Protein AF-R5MFT1-F1 (afdb_monomer_lite)

Radius of gyration: 17.67 Å; chains: 1; bounding box: 46×24×44 Å

Structure (mmCIF, N/CA/C/O backbone):
data_AF-R5MFT1-F1
#
_entry.id   AF-R5MFT1-F1
#
loop_
_atom_site.group_PDB
_atom_site.id
_atom_site.type_symbol
_atom_site.label_atom_id
_atom_site.label_alt_id
_atom_site.label_comp_id
_atom_site.label_asym_id
_atom_site.label_entity_id
_atom_site.label_seq_id
_atom_site.pdbx_PDB_ins_code
_atom_site.Cartn_x
_atom_site.Cartn_y
_atom_site.Cartn_z
_atom_site.occupancy
_atom_site.B_iso_or_equiv
_atom_site.auth_seq_id
_atom_site.auth_comp_id
_atom_site.auth_asym_id
_atom_site.auth_atom_id
_atom_site.pdbx_PDB_model_num
ATOM 1 N N . MET A 1 1 ? -7.512 0.144 14.996 1.00 52.69 1 MET A N 1
ATOM 2 C CA . MET A 1 1 ? -8.007 -1.247 15.093 1.00 52.69 1 MET A CA 1
ATOM 3 C C . MET A 1 1 ? -7.031 -2.065 15.914 1.00 52.69 1 MET A C 1
ATOM 5 O O . MET A 1 1 ? -5.863 -2.111 15.551 1.00 52.69 1 MET A O 1
ATOM 9 N N . ARG A 1 2 ? -7.463 -2.626 17.048 1.00 52.94 2 ARG A N 1
ATOM 10 C CA . ARG A 1 2 ? -6.616 -3.469 17.918 1.00 52.94 2 ARG A CA 1
ATOM 11 C C . ARG A 1 2 ? -6.836 -4.974 17.707 1.00 52.94 2 ARG A C 1
ATOM 13 O O . ARG A 1 2 ? -6.033 -5.761 18.198 1.00 52.94 2 ARG A O 1
ATOM 20 N N . ASP A 1 3 ? -7.888 -5.367 16.987 1.00 59.62 3 ASP A N 1
ATOM 21 C CA . ASP A 1 3 ? -8.146 -6.762 16.618 1.00 59.62 3 ASP A CA 1
ATOM 22 C C . ASP A 1 3 ? -7.134 -7.232 15.553 1.00 59.62 3 ASP A C 1
ATOM 24 O O . ASP A 1 3 ? -6.663 -6.442 14.738 1.00 59.62 3 ASP A O 1
ATOM 28 N N . ARG A 1 4 ? -6.765 -8.515 15.572 1.00 67.94 4 ARG A N 1
ATOM 29 C CA . ARG A 1 4 ? -5.934 -9.188 14.557 1.00 67.94 4 ARG A CA 1
ATOM 30 C C . ARG A 1 4 ? -6.763 -9.916 13.493 1.00 67.94 4 ARG A C 1
ATOM 32 O O . ARG A 1 4 ? -6.184 -10.516 12.589 1.00 67.94 4 ARG A O 1
ATOM 39 N N . LYS A 1 5 ? -8.091 -9.903 13.598 1.00 76.31 5 LYS A N 1
ATOM 40 C CA . LYS A 1 5 ? -9.031 -10.532 12.665 1.00 76.31 5 LYS A CA 1
ATOM 41 C C . LYS A 1 5 ? -10.018 -9.485 12.138 1.00 76.31 5 LYS A C 1
ATOM 43 O O . LYS A 1 5 ? -10.172 -8.428 12.726 1.00 76.31 5 LYS A O 1
ATOM 48 N N . GLY A 1 6 ? -10.633 -9.746 10.985 1.00 72.94 6 GLY A N 1
ATOM 49 C CA . GLY A 1 6 ? -11.765 -8.953 10.479 1.00 72.94 6 GLY A CA 1
ATOM 50 C C . GLY A 1 6 ? -11.483 -7.515 10.019 1.00 72.94 6 GLY A C 1
ATOM 51 O O . GLY A 1 6 ? -12.403 -6.864 9.533 1.00 72.94 6 GLY A O 1
ATOM 52 N N . ASN A 1 7 ? -10.253 -7.005 10.129 1.00 82.25 7 ASN A N 1
ATOM 53 C CA . ASN A 1 7 ? -9.925 -5.650 9.679 1.00 82.25 7 ASN A CA 1
ATOM 54 C C . ASN A 1 7 ? -9.911 -5.571 8.151 1.00 82.25 7 ASN A C 1
ATOM 56 O O . ASN A 1 7 ? -9.135 -6.269 7.493 1.00 82.25 7 ASN A O 1
ATOM 60 N N . VAL A 1 8 ? -10.719 -4.670 7.606 1.00 83.19 8 VAL A N 1
ATOM 61 C CA . VAL A 1 8 ? -10.770 -4.361 6.180 1.00 83.19 8 VAL A CA 1
ATOM 62 C C . VAL A 1 8 ? -10.330 -2.917 5.984 1.00 83.19 8 VAL A C 1
ATOM 64 O O . VAL A 1 8 ? -10.752 -2.015 6.707 1.00 83.19 8 VAL A O 1
ATOM 67 N N . GLY A 1 9 ? -9.454 -2.707 5.004 1.00 84.88 9 GLY A N 1
ATOM 68 C CA . GLY A 1 9 ? -8.996 -1.394 4.575 1.00 84.88 9 GLY A CA 1
ATOM 69 C C . GLY A 1 9 ? -9.384 -1.138 3.131 1.00 84.88 9 GLY A C 1
ATOM 70 O O . GLY A 1 9 ? -9.082 -1.955 2.265 1.00 84.88 9 GLY A O 1
ATOM 71 N N . ILE A 1 10 ? -10.018 -0.002 2.877 1.00 85.31 10 ILE A N 1
ATOM 72 C CA . ILE A 1 10 ? -10.264 0.528 1.542 1.00 85.31 10 ILE A CA 1
ATOM 73 C C . ILE A 1 10 ? -9.295 1.685 1.339 1.00 85.31 10 ILE A C 1
ATOM 75 O O . ILE A 1 10 ? -9.264 2.631 2.130 1.00 85.31 10 ILE A O 1
ATOM 79 N N . ILE A 1 11 ? -8.502 1.593 0.277 1.00 86.81 11 ILE A N 1
ATOM 80 C CA . ILE A 1 11 ? -7.579 2.643 -0.136 1.00 86.81 11 ILE A CA 1
ATOM 81 C C . ILE A 1 11 ? -8.053 3.144 -1.492 1.00 86.81 11 ILE A C 1
ATOM 83 O O . ILE A 1 11 ? -8.197 2.360 -2.428 1.00 86.81 11 ILE A O 1
ATOM 87 N N . VAL A 1 12 ? -8.326 4.441 -1.576 1.00 86.44 12 VAL A N 1
ATOM 88 C CA . VAL A 1 12 ? -8.644 5.120 -2.832 1.00 86.44 12 VAL A CA 1
ATOM 89 C C . VAL A 1 12 ? -7.487 6.050 -3.136 1.00 86.44 12 VAL A C 1
ATOM 91 O O . VAL A 1 12 ? -7.229 6.978 -2.370 1.00 86.44 12 VAL A O 1
ATOM 94 N N . SER A 1 13 ? -6.798 5.791 -4.241 1.00 85.62 13 SER A N 1
ATOM 95 C CA . SER A 1 13 ? -5.611 6.539 -4.645 1.00 85.62 13 SER A CA 1
ATOM 96 C C . SER A 1 13 ? -5.839 7.204 -5.992 1.00 85.62 13 SER A C 1
ATOM 98 O O . SER A 1 13 ? -6.415 6.606 -6.900 1.00 85.62 13 SER A O 1
ATOM 100 N N . ALA A 1 14 ? -5.373 8.441 -6.117 1.00 86.25 14 ALA A N 1
ATOM 101 C CA . ALA A 1 14 ? -5.260 9.134 -7.389 1.00 86.25 14 ALA A CA 1
ATOM 102 C C . ALA A 1 14 ? -3.783 9.432 -7.632 1.00 86.25 14 ALA A C 1
ATOM 104 O O . ALA A 1 14 ? -3.158 10.146 -6.845 1.00 86.25 14 ALA A O 1
ATOM 105 N N . ASN A 1 15 ? -3.245 8.884 -8.718 1.00 82.69 15 ASN A N 1
ATOM 106 C CA . ASN A 1 15 ? -1.849 9.050 -9.093 1.00 82.69 15 ASN A CA 1
ATOM 107 C C . ASN A 1 15 ? -1.754 9.891 -10.358 1.00 82.69 15 ASN A C 1
ATOM 109 O O . ASN A 1 15 ? -2.549 9.735 -11.286 1.00 82.69 15 ASN A O 1
ATOM 113 N N . THR A 1 16 ? -0.762 10.772 -10.402 1.00 80.88 16 THR A N 1
ATOM 114 C CA . THR A 1 16 ? -0.358 11.433 -11.634 1.00 80.88 16 T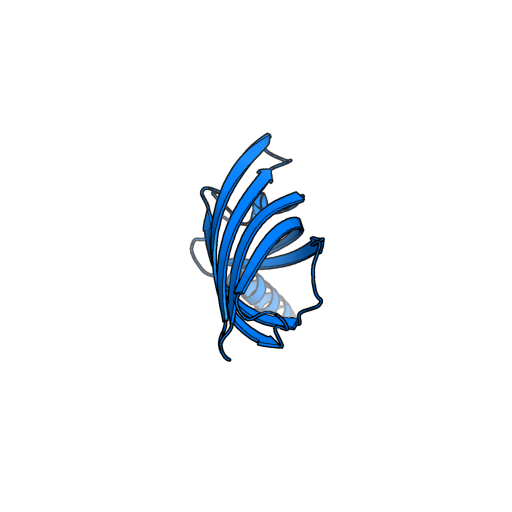HR A CA 1
ATOM 115 C C . THR A 1 16 ? 0.931 10.799 -12.128 1.00 80.88 16 THR A C 1
ATOM 117 O O . THR A 1 16 ? 1.893 10.583 -11.386 1.00 80.88 16 THR A O 1
ATOM 120 N N . ARG A 1 17 ? 0.921 10.475 -13.417 1.00 72.75 17 ARG A N 1
ATOM 121 C CA . ARG A 1 17 ? 2.008 9.812 -14.121 1.00 72.75 17 ARG A CA 1
ATOM 122 C C . ARG A 1 17 ? 2.237 10.526 -15.442 1.00 72.75 17 ARG A C 1
ATOM 124 O O . ARG A 1 17 ? 1.280 10.869 -16.134 1.00 72.75 17 ARG A O 1
ATOM 131 N N . GLY A 1 18 ? 3.497 10.733 -15.807 1.00 64.75 18 GLY A N 1
ATOM 132 C CA . GLY A 1 18 ? 3.851 11.080 -17.180 1.00 64.75 18 GLY A CA 1
ATOM 133 C C . GLY A 1 18 ? 3.930 9.803 -18.014 1.00 64.75 18 GLY A C 1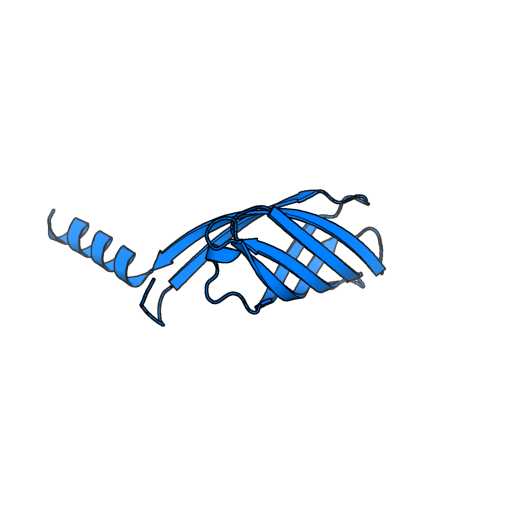
ATOM 134 O O . GLY A 1 18 ? 4.781 8.967 -17.734 1.00 64.75 18 GLY A O 1
ATOM 135 N N . GLY A 1 19 ? 3.053 9.624 -19.004 1.00 61.41 19 GLY A N 1
ATOM 136 C CA . GLY A 1 19 ? 3.104 8.463 -19.896 1.00 61.41 19 GLY A CA 1
ATOM 137 C C . GLY A 1 19 ? 1.786 8.144 -20.597 1.00 61.41 19 GLY A C 1
ATOM 138 O O . GLY A 1 19 ? 0.869 8.965 -20.624 1.00 61.41 19 GLY A O 1
ATOM 139 N N . THR A 1 20 ? 1.716 6.962 -21.206 1.00 64.25 20 THR A N 1
ATOM 140 C CA . THR A 1 20 ? 0.610 6.572 -22.087 1.00 64.25 20 THR A CA 1
ATOM 141 C C . THR A 1 20 ? -0.587 6.044 -21.295 1.00 64.25 20 THR A C 1
ATOM 143 O O . THR A 1 20 ? -0.429 5.393 -20.266 1.00 64.25 20 THR A O 1
ATOM 146 N N . LEU A 1 21 ? -1.798 6.337 -21.775 1.00 64.00 21 LEU A N 1
ATOM 147 C CA . LEU A 1 21 ? -3.040 5.919 -21.129 1.00 64.00 21 LEU A CA 1
ATOM 148 C C . LEU A 1 21 ? -3.148 4.385 -21.125 1.00 64.00 21 LEU A C 1
ATOM 150 O O . LEU A 1 21 ? -3.087 3.755 -22.183 1.00 64.00 21 LEU A O 1
ATOM 154 N N . SER A 1 22 ? -3.340 3.793 -19.950 1.00 70.38 22 SER A N 1
ATOM 155 C CA . SER A 1 22 ? -3.610 2.366 -19.785 1.00 70.38 22 SER A CA 1
ATOM 156 C C . SER A 1 22 ? -4.768 2.164 -18.809 1.00 70.38 22 SER A C 1
ATOM 158 O O . SER A 1 22 ? -5.055 3.010 -17.961 1.00 70.38 22 SER A O 1
ATOM 160 N N . ALA A 1 23 ? -5.477 1.048 -18.964 1.00 73.31 23 ALA A N 1
ATOM 161 C CA . ALA A 1 23 ? -6.531 0.632 -18.050 1.00 73.31 23 ALA A CA 1
ATOM 162 C C . ALA A 1 23 ? -6.331 -0.847 -17.730 1.00 73.31 23 ALA A C 1
ATOM 164 O O . ALA A 1 23 ? -6.209 -1.679 -18.634 1.00 73.31 23 ALA A O 1
ATOM 165 N N . SER A 1 24 ? -6.287 -1.172 -16.441 1.00 77.69 24 SER A N 1
ATOM 166 C CA . SER A 1 24 ? -6.084 -2.542 -15.985 1.00 77.69 24 SER A CA 1
ATOM 167 C C . SER A 1 24 ? -6.851 -2.828 -14.700 1.00 77.69 24 SER A C 1
ATOM 169 O O . SER A 1 24 ? -7.131 -1.930 -13.905 1.00 77.69 24 SER A O 1
ATOM 171 N N . LEU A 1 25 ? -7.206 -4.098 -14.518 1.00 82.12 25 LEU A N 1
ATOM 172 C CA . LEU A 1 25 ? -7.649 -4.635 -13.242 1.00 82.12 25 LEU A CA 1
ATOM 173 C C . LEU A 1 25 ? -6.497 -5.446 -12.654 1.00 82.12 25 LEU A C 1
ATOM 175 O O . LEU A 1 25 ? -6.030 -6.412 -13.265 1.00 82.12 25 LEU A O 1
ATOM 179 N N . SER A 1 26 ? -6.054 -5.057 -11.463 1.00 84.25 26 SER A N 1
ATOM 180 C CA . SER A 1 26 ? -4.850 -5.604 -10.844 1.00 84.25 26 SER A CA 1
ATOM 181 C C . SER A 1 26 ? -5.158 -6.269 -9.516 1.00 84.25 26 SER A C 1
ATOM 183 O O . SER A 1 26 ? -5.861 -5.722 -8.667 1.00 84.25 26 SER A O 1
ATOM 185 N N . LYS A 1 27 ? -4.543 -7.428 -9.294 1.00 88.19 27 LYS A N 1
ATOM 186 C CA . LYS A 1 27 ? -4.355 -7.974 -7.952 1.00 88.19 27 LYS A CA 1
ATOM 187 C C . LYS A 1 27 ? -2.929 -7.676 -7.528 1.00 88.19 27 LYS A C 1
ATOM 189 O O . LYS A 1 27 ? -1.996 -7.978 -8.264 1.00 88.19 27 LYS A O 1
ATOM 194 N N . TYR A 1 28 ? -2.752 -7.118 -6.339 1.00 89.19 28 TYR A N 1
ATOM 195 C CA . TYR A 1 28 ? -1.431 -6.765 -5.838 1.00 89.19 28 TYR A CA 1
ATOM 196 C C . TYR A 1 28 ? -1.212 -7.246 -4.409 1.00 89.19 28 TYR A C 1
ATOM 198 O O . TYR A 1 28 ? -2.149 -7.519 -3.655 1.00 89.19 28 TYR A O 1
ATOM 206 N N . LYS A 1 29 ? 0.062 -7.377 -4.049 1.00 90.31 29 LYS A N 1
ATOM 207 C CA . LYS A 1 29 ? 0.513 -7.652 -2.692 1.00 90.31 29 LYS A CA 1
ATOM 208 C C . LYS A 1 29 ? 1.622 -6.673 -2.348 1.00 90.31 29 LYS A C 1
ATOM 210 O O . LYS A 1 29 ? 2.672 -6.674 -2.987 1.00 90.31 29 LYS A O 1
ATOM 215 N N . SER A 1 30 ? 1.388 -5.886 -1.308 1.00 89.31 30 SER A N 1
ATOM 216 C CA . SER A 1 30 ? 2.347 -4.905 -0.810 1.00 89.31 30 SER A CA 1
ATOM 217 C C . SER A 1 30 ? 2.934 -5.360 0.515 1.00 89.31 30 SER A C 1
ATOM 219 O O . SER A 1 30 ? 2.229 -5.890 1.378 1.00 89.31 30 SER A O 1
ATOM 221 N N . LYS A 1 31 ? 4.235 -5.141 0.686 1.00 91.62 31 LYS A N 1
ATOM 222 C CA . LYS A 1 31 ? 4.925 -5.277 1.966 1.00 91.62 31 LYS A CA 1
ATOM 223 C C . LYS A 1 31 ? 5.618 -3.960 2.266 1.00 91.62 31 LYS A C 1
ATOM 225 O O . LYS A 1 31 ? 6.470 -3.525 1.497 1.00 91.62 31 LYS A O 1
ATOM 230 N N . THR A 1 32 ? 5.257 -3.349 3.384 1.00 90.69 32 THR A N 1
ATOM 231 C CA . THR A 1 32 ? 5.825 -2.080 3.842 1.00 90.69 32 THR A CA 1
ATOM 232 C C . THR A 1 32 ? 6.356 -2.237 5.264 1.00 90.69 32 THR A C 1
ATOM 234 O O . THR A 1 32 ? 6.035 -3.208 5.956 1.00 90.69 32 THR A O 1
ATOM 237 N N . ASN A 1 33 ? 7.188 -1.293 5.697 1.00 89.50 33 ASN A N 1
ATOM 238 C CA . ASN A 1 33 ? 7.587 -1.164 7.101 1.00 89.50 33 ASN A CA 1
ATOM 239 C C . ASN A 1 33 ? 6.562 -0.378 7.945 1.00 89.50 33 ASN A C 1
ATOM 241 O O . ASN A 1 33 ? 6.782 -0.199 9.141 1.00 89.50 33 ASN A O 1
ATOM 245 N N . ALA A 1 34 ? 5.457 0.083 7.347 1.00 87.31 34 ALA A N 1
ATOM 246 C CA . ALA A 1 34 ? 4.411 0.797 8.065 1.00 87.31 34 ALA A CA 1
ATOM 247 C C . ALA A 1 34 ? 3.645 -0.154 8.998 1.00 87.31 34 ALA A C 1
ATOM 249 O O . ALA A 1 34 ? 3.212 -1.225 8.562 1.00 87.31 34 ALA A O 1
ATOM 250 N N . PRO A 1 35 ? 3.421 0.226 10.268 1.00 84.06 35 PRO A N 1
ATOM 251 C CA . PRO A 1 35 ? 2.785 -0.659 11.240 1.00 84.06 35 PRO A CA 1
ATOM 252 C C . PRO A 1 35 ? 1.288 -0.860 10.969 1.00 84.06 35 PRO A C 1
ATOM 254 O O . PRO A 1 35 ? 0.711 -1.863 11.386 1.00 84.06 35 PRO A O 1
ATOM 257 N N . THR A 1 36 ? 0.646 0.074 10.262 1.00 85.06 36 THR A N 1
ATOM 258 C CA . THR A 1 36 ? -0.761 -0.015 9.852 1.00 85.06 36 THR A CA 1
ATOM 259 C C . THR A 1 36 ? -0.976 0.597 8.465 1.00 85.06 36 THR A C 1
ATOM 261 O O . THR A 1 36 ? -0.170 1.394 7.986 1.00 85.06 36 THR A O 1
ATOM 264 N N . ILE A 1 37 ? -2.096 0.261 7.820 1.00 83.81 37 ILE A N 1
ATOM 265 C CA . ILE A 1 37 ? -2.480 0.844 6.523 1.00 83.81 37 ILE A CA 1
ATOM 266 C C . ILE A 1 37 ? -2.775 2.348 6.600 1.00 83.81 37 ILE A C 1
ATOM 268 O O . ILE A 1 37 ? -2.688 3.031 5.589 1.00 83.81 37 ILE A O 1
ATOM 272 N N . TYR A 1 38 ? -3.100 2.884 7.780 1.00 85.88 38 TYR A N 1
ATOM 273 C CA . TYR A 1 38 ? -3.477 4.291 7.935 1.00 85.88 38 TYR A CA 1
ATOM 274 C C . TYR A 1 38 ? -2.314 5.248 7.684 1.00 85.88 38 TYR A C 1
ATOM 276 O O . TYR A 1 38 ? -2.544 6.373 7.254 1.00 85.88 38 TYR A O 1
ATOM 284 N N . HIS A 1 39 ? -1.079 4.777 7.861 1.00 86.19 39 HIS A N 1
ATOM 285 C CA . HIS A 1 39 ? 0.122 5.542 7.530 1.00 86.19 39 HIS A CA 1
ATOM 286 C C . HIS A 1 39 ? 0.307 5.727 6.018 1.00 86.19 39 HIS A C 1
ATOM 288 O O . HIS A 1 39 ? 1.116 6.543 5.609 1.00 86.19 39 HIS A O 1
ATOM 294 N N . GLN A 1 40 ? -0.440 4.994 5.180 1.00 84.62 40 GLN A N 1
ATOM 295 C CA . GLN A 1 40 ? -0.447 5.193 3.725 1.00 84.62 40 GLN A CA 1
ATOM 296 C C . GLN A 1 40 ? -1.364 6.347 3.297 1.00 84.62 40 GLN A C 1
ATOM 298 O O . GLN A 1 40 ? -1.432 6.666 2.113 1.00 84.62 40 GLN A O 1
ATOM 303 N N . LYS A 1 41 ? -2.109 6.959 4.229 1.00 89.06 41 LYS A N 1
ATOM 304 C CA . LYS A 1 41 ? -2.958 8.111 3.929 1.00 89.06 41 LYS A CA 1
ATOM 305 C C . LYS A 1 41 ? -2.087 9.328 3.626 1.00 89.06 41 LYS A C 1
ATOM 307 O O . LYS A 1 41 ? -1.249 9.710 4.435 1.00 89.06 41 LYS A O 1
ATOM 312 N N . GLY A 1 42 ? -2.381 9.996 2.519 1.00 89.31 42 GLY A N 1
ATOM 313 C CA . GLY A 1 42 ? -1.680 11.197 2.092 1.00 89.31 42 GLY A CA 1
ATOM 314 C C . GLY A 1 42 ? -0.855 10.979 0.831 1.00 89.31 42 GLY A C 1
ATOM 315 O O . GLY A 1 42 ? -1.150 10.098 0.021 1.00 89.31 42 GLY A O 1
ATOM 316 N N . THR A 1 43 ? 0.147 11.835 0.651 1.00 91.12 43 THR A N 1
ATOM 317 C CA . THR A 1 43 ? 1.015 11.824 -0.527 1.00 91.12 43 THR A CA 1
ATOM 318 C C . THR A 1 43 ? 2.000 10.662 -0.467 1.00 91.12 43 THR A C 1
ATOM 320 O O . THR A 1 43 ? 2.557 10.354 0.581 1.00 91.12 43 THR A O 1
ATOM 323 N N . SER A 1 44 ? 2.260 10.052 -1.613 1.00 91.31 44 SER A N 1
ATOM 324 C CA . SER A 1 44 ? 3.237 8.991 -1.817 1.00 91.31 44 SER A CA 1
ATOM 325 C C . SER A 1 44 ? 3.968 9.215 -3.135 1.00 91.31 44 SER A C 1
ATOM 327 O O . SER A 1 44 ? 3.444 9.855 -4.048 1.00 91.31 44 SER A O 1
ATOM 329 N N . ALA A 1 45 ? 5.182 8.694 -3.227 1.00 91.31 45 ALA A N 1
ATOM 330 C CA . ALA A 1 45 ? 5.929 8.602 -4.466 1.00 91.31 45 ALA A CA 1
ATOM 331 C C . ALA A 1 45 ? 6.264 7.133 -4.711 1.00 91.31 45 ALA A C 1
ATOM 333 O O . ALA A 1 45 ? 6.665 6.422 -3.787 1.00 91.31 45 ALA A O 1
ATOM 334 N N . GLN A 1 46 ? 6.117 6.681 -5.948 1.00 90.81 46 GLN A N 1
ATOM 335 C CA . GLN A 1 46 ? 6.504 5.336 -6.350 1.00 90.81 46 GLN A CA 1
ATOM 336 C C . GLN A 1 46 ? 7.366 5.370 -7.602 1.00 90.81 46 GLN A C 1
ATOM 338 O O . GLN A 1 46 ? 7.231 6.252 -8.446 1.00 90.81 46 GLN A O 1
ATOM 343 N N . ILE A 1 47 ? 8.261 4.398 -7.704 1.00 90.88 47 ILE A N 1
ATOM 344 C CA . ILE A 1 47 ? 9.020 4.102 -8.911 1.00 90.88 47 ILE A CA 1
ATOM 345 C C . ILE A 1 47 ? 8.903 2.613 -9.180 1.00 90.88 47 ILE A C 1
ATOM 347 O O . ILE A 1 47 ? 9.016 1.794 -8.267 1.00 90.88 47 ILE A O 1
ATOM 351 N N . GLY A 1 48 ? 8.701 2.253 -10.431 1.00 88.81 48 GLY A N 1
ATOM 352 C CA . GLY A 1 48 ? 8.467 0.870 -10.775 1.00 88.81 48 GLY A CA 1
ATOM 353 C C . GLY A 1 48 ? 8.333 0.669 -12.257 1.00 88.81 48 GLY A C 1
ATOM 354 O O . GLY A 1 48 ? 8.737 1.506 -13.065 1.00 88.81 48 GLY A O 1
ATOM 355 N N . GLY A 1 49 ? 7.802 -0.485 -12.603 1.00 86.88 49 GLY A N 1
ATOM 356 C CA . GLY A 1 49 ? 7.629 -0.869 -13.979 1.00 86.88 49 GLY A CA 1
ATOM 357 C C . GLY A 1 49 ? 6.818 -2.135 -14.111 1.00 86.88 49 GLY A C 1
ATOM 358 O O . GLY A 1 49 ? 6.585 -2.868 -13.146 1.00 86.88 49 GLY A O 1
ATOM 359 N N . SER A 1 50 ? 6.397 -2.396 -15.337 1.00 86.00 50 SER A N 1
ATOM 360 C CA . SER A 1 50 ? 5.634 -3.587 -15.665 1.00 86.00 50 SER A CA 1
ATOM 361 C C . SER A 1 50 ? 6.047 -4.157 -17.010 1.00 86.00 50 SER A C 1
ATOM 363 O O . SER A 1 50 ? 6.591 -3.456 -17.862 1.00 86.00 50 SER A O 1
ATOM 365 N N . ILE A 1 51 ? 5.814 -5.453 -17.180 1.00 85.75 51 ILE A N 1
ATOM 366 C CA . ILE A 1 51 ? 5.922 -6.145 -18.463 1.00 85.75 51 ILE A CA 1
ATOM 367 C C . ILE A 1 51 ? 4.547 -6.721 -18.777 1.00 85.75 51 ILE A C 1
ATOM 369 O O . ILE A 1 51 ? 3.934 -7.326 -17.897 1.00 85.75 51 ILE A O 1
ATOM 373 N N . ASP A 1 52 ? 4.082 -6.546 -20.011 1.00 82.19 52 ASP A N 1
ATOM 374 C CA . ASP A 1 52 ? 2.792 -7.009 -20.512 1.00 82.19 52 ASP A CA 1
ATOM 375 C C . ASP A 1 52 ? 2.959 -7.837 -21.794 1.00 82.19 52 ASP A C 1
ATOM 377 O O . ASP A 1 52 ? 3.476 -7.365 -22.808 1.00 82.19 52 ASP A O 1
ATOM 381 N N . ILE A 1 53 ? 2.508 -9.091 -21.736 1.00 76.38 53 ILE A N 1
ATOM 382 C CA . ILE A 1 53 ? 2.467 -10.034 -22.864 1.00 76.38 53 ILE A CA 1
ATOM 383 C C . ILE A 1 53 ? 1.090 -10.721 -22.974 1.00 76.38 53 ILE A C 1
ATOM 385 O O . ILE A 1 53 ? 0.996 -11.887 -23.354 1.00 76.38 53 ILE A O 1
ATOM 389 N N . GLY A 1 54 ? 0.013 -10.018 -22.596 1.00 73.44 54 GLY A N 1
ATOM 390 C CA . GLY A 1 54 ? -1.360 -10.545 -22.491 1.00 73.44 54 GLY A CA 1
ATOM 391 C C . GLY A 1 54 ? -1.779 -10.890 -21.054 1.00 73.44 54 GLY A C 1
ATOM 392 O O . GLY A 1 54 ? -2.966 -10.985 -20.747 1.00 73.44 54 GLY A O 1
ATOM 393 N N . ALA A 1 55 ? -0.798 -11.015 -20.164 1.00 76.38 55 ALA A N 1
ATOM 394 C CA . ALA A 1 55 ? -0.927 -10.877 -18.721 1.00 76.38 55 ALA A CA 1
ATOM 395 C C . ALA A 1 55 ? 0.244 -10.006 -18.255 1.00 76.38 55 ALA A C 1
ATOM 397 O O . ALA A 1 55 ? 1.370 -10.198 -18.730 1.00 76.38 55 ALA A O 1
ATOM 398 N N . SER A 1 56 ? -0.012 -9.062 -17.350 1.00 84.31 56 SER A N 1
ATOM 399 C CA . SER A 1 56 ? 0.999 -8.099 -16.917 1.00 84.31 56 SER A CA 1
ATOM 400 C C . SER A 1 56 ? 1.540 -8.442 -15.529 1.00 84.31 56 SER A C 1
ATOM 402 O O . SER A 1 56 ? 0.781 -8.804 -14.625 1.00 84.31 56 SER A O 1
ATOM 404 N N . LEU A 1 57 ? 2.853 -8.302 -15.345 1.00 87.81 57 LEU A N 1
ATOM 405 C CA . LEU A 1 57 ? 3.528 -8.386 -14.048 1.00 87.81 57 LEU A CA 1
ATOM 406 C C . LEU A 1 57 ? 4.179 -7.037 -13.748 1.00 87.81 57 LEU A C 1
ATOM 408 O O . LEU A 1 57 ? 4.987 -6.555 -14.541 1.00 87.81 57 LEU A O 1
ATOM 412 N N . GLY A 1 58 ? 3.828 -6.444 -12.610 1.00 89.06 58 GLY A N 1
ATOM 413 C CA . GLY A 1 58 ? 4.335 -5.156 -12.152 1.00 89.06 58 GLY A CA 1
ATOM 414 C C . GLY A 1 58 ? 5.115 -5.263 -10.847 1.00 89.06 58 GLY A C 1
ATOM 415 O O . GLY A 1 58 ? 4.811 -6.092 -9.981 1.00 89.06 58 GLY A O 1
ATOM 416 N N . LEU A 1 59 ? 6.118 -4.402 -10.707 1.00 91.44 59 LEU A N 1
ATOM 417 C CA . LEU A 1 59 ? 6.884 -4.219 -9.484 1.00 91.44 59 LEU A CA 1
ATOM 418 C C . LEU A 1 59 ? 7.041 -2.724 -9.211 1.00 91.44 59 LEU A C 1
ATOM 420 O O . LEU A 1 59 ? 7.627 -2.001 -10.010 1.00 91.44 59 LEU A O 1
ATOM 424 N N . GLU A 1 60 ? 6.576 -2.296 -8.044 1.00 91.50 60 GLU A N 1
ATOM 425 C CA . GLU A 1 60 ? 6.667 -0.917 -7.576 1.00 91.50 60 GLU A CA 1
ATOM 426 C C . GLU A 1 60 ? 7.449 -0.858 -6.269 1.00 91.50 60 GLU A C 1
ATOM 428 O O . GLU A 1 60 ? 7.221 -1.647 -5.347 1.00 91.50 60 GLU A O 1
ATOM 433 N N . TYR A 1 61 ? 8.328 0.125 -6.159 1.00 93.00 61 TYR A N 1
ATOM 434 C CA . TYR A 1 61 ? 8.885 0.595 -4.905 1.00 93.00 61 TYR A CA 1
ATOM 435 C C . TYR A 1 61 ? 8.165 1.881 -4.507 1.00 93.00 61 TYR A C 1
ATOM 437 O O . TYR A 1 61 ? 8.120 2.826 -5.289 1.00 93.00 61 TYR A O 1
ATOM 445 N N . VAL A 1 62 ? 7.607 1.924 -3.298 1.00 93.44 62 VAL A N 1
ATOM 446 C CA . VAL A 1 62 ? 6.806 3.052 -2.809 1.00 93.44 62 VAL A CA 1
ATOM 447 C C . VAL A 1 62 ? 7.432 3.656 -1.558 1.00 93.44 62 VAL A C 1
ATOM 449 O O . VAL A 1 62 ? 7.895 2.931 -0.676 1.00 93.44 62 VAL A O 1
ATOM 452 N N . VAL A 1 63 ? 7.409 4.983 -1.474 1.00 93.19 63 VAL A N 1
ATOM 453 C CA . VAL A 1 63 ? 7.796 5.779 -0.308 1.00 93.19 63 VAL A CA 1
ATOM 454 C C . VAL A 1 63 ? 6.652 6.723 0.025 1.00 93.19 63 VAL A C 1
ATOM 456 O O . VAL A 1 63 ? 6.113 7.397 -0.853 1.00 93.19 63 VAL A O 1
ATOM 459 N N . PHE A 1 64 ? 6.267 6.781 1.294 1.00 92.69 64 PHE A N 1
ATOM 460 C CA . PHE A 1 64 ? 5.171 7.625 1.747 1.00 92.69 64 PHE A CA 1
ATOM 461 C C . PHE A 1 64 ? 5.485 8.226 3.126 1.00 92.69 64 PHE A C 1
ATOM 463 O O . PHE A 1 64 ? 5.751 7.482 4.076 1.00 92.69 64 PHE A O 1
ATOM 470 N N . PRO A 1 65 ? 5.506 9.565 3.246 1.00 90.06 65 PRO A N 1
ATOM 471 C CA . PRO A 1 65 ? 5.592 10.236 4.535 1.00 90.06 65 PRO A CA 1
ATOM 472 C C . PRO A 1 65 ? 4.255 10.164 5.279 1.00 90.06 65 PRO A C 1
ATOM 474 O O . PRO A 1 65 ? 3.205 10.485 4.722 1.00 90.06 65 PRO A O 1
ATOM 477 N N .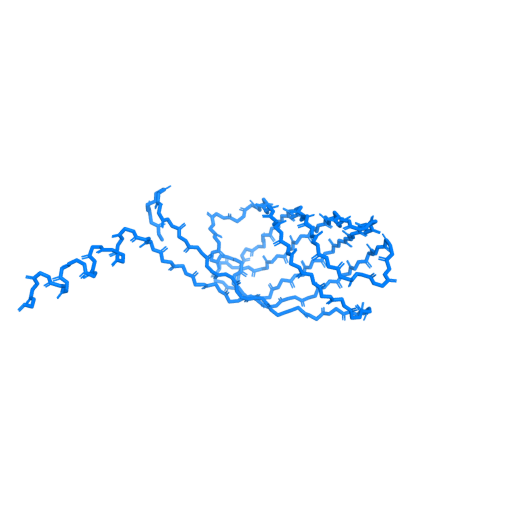 ASP A 1 66 ? 4.296 9.818 6.563 1.00 86.44 66 ASP A N 1
ATOM 478 C CA . ASP A 1 66 ? 3.145 9.969 7.443 1.00 86.44 66 ASP A CA 1
ATOM 479 C C . ASP A 1 66 ? 3.130 11.368 8.060 1.00 86.44 66 ASP A C 1
ATOM 481 O O . ASP A 1 66 ? 3.903 11.698 8.958 1.00 86.44 66 ASP A O 1
ATOM 485 N N . THR A 1 67 ? 2.183 12.186 7.608 1.00 76.31 67 THR A N 1
ATOM 486 C CA . THR A 1 67 ? 1.961 13.545 8.128 1.00 76.31 67 THR A CA 1
ATOM 487 C C . THR A 1 67 ? 1.546 13.597 9.605 1.00 76.31 67 THR A C 1
ATOM 489 O O . THR A 1 67 ? 1.591 14.665 10.209 1.00 76.31 67 THR A O 1
ATOM 492 N N . THR A 1 68 ? 1.146 12.468 10.196 1.00 79.81 68 THR A N 1
ATOM 493 C CA . THR A 1 68 ? 0.723 12.372 11.600 1.00 79.81 68 THR A CA 1
ATOM 494 C C . THR A 1 68 ? 1.910 12.151 12.532 1.00 79.81 68 THR A C 1
ATOM 496 O O . THR A 1 68 ? 1.997 12.798 13.574 1.00 79.81 68 THR A O 1
ATOM 499 N N . THR A 1 69 ? 2.818 11.235 12.181 1.00 82.69 69 THR A N 1
ATOM 500 C CA . THR A 1 69 ? 3.973 10.881 13.025 1.00 82.69 69 THR A CA 1
ATOM 501 C C . THR A 1 69 ? 5.287 11.511 12.563 1.00 82.69 69 THR A C 1
ATOM 503 O O . THR A 1 69 ? 6.264 11.454 13.302 1.00 82.69 69 THR A O 1
ATOM 506 N N . ASN A 1 70 ? 5.314 12.155 11.389 1.00 85.50 70 ASN A N 1
ATOM 507 C CA . ASN A 1 70 ? 6.518 12.625 10.686 1.00 85.50 70 ASN A CA 1
ATOM 508 C C . ASN A 1 70 ? 7.523 11.515 10.329 1.00 85.50 70 ASN A C 1
ATOM 510 O O . ASN A 1 70 ? 8.671 11.806 9.991 1.00 85.50 70 ASN A O 1
ATOM 514 N N . ASP A 1 71 ? 7.099 10.252 10.359 1.00 90.69 71 ASP A N 1
ATOM 515 C CA . ASP A 1 71 ? 7.921 9.137 9.901 1.00 90.69 71 ASP A CA 1
ATOM 516 C C . ASP A 1 71 ? 7.819 8.972 8.384 1.00 90.69 71 ASP A C 1
ATOM 518 O O . ASP A 1 71 ? 6.798 9.275 7.764 1.00 90.69 71 ASP A O 1
ATOM 522 N N . VAL A 1 72 ? 8.874 8.430 7.779 1.00 91.69 72 VAL A N 1
ATOM 523 C CA . VAL A 1 72 ? 8.866 8.030 6.370 1.00 91.69 72 VAL A CA 1
ATOM 524 C C . VAL A 1 72 ? 8.846 6.515 6.288 1.00 91.69 72 VAL A C 1
ATOM 526 O O . VAL A 1 72 ? 9.739 5.827 6.791 1.00 91.69 72 VAL A O 1
ATOM 529 N N . TYR A 1 73 ? 7.826 5.999 5.617 1.00 93.56 73 TYR A N 1
ATOM 530 C CA . TYR A 1 73 ? 7.655 4.578 5.383 1.00 93.56 73 TYR A CA 1
ATOM 531 C C . TYR A 1 73 ? 7.938 4.239 3.926 1.00 93.56 73 TYR A C 1
ATOM 533 O O . TYR A 1 73 ? 7.823 5.067 3.022 1.00 93.56 73 TYR A O 1
ATOM 541 N N . GLN A 1 74 ? 8.321 2.990 3.705 1.00 94.62 74 GLN A N 1
ATOM 542 C CA . GLN A 1 74 ? 8.669 2.474 2.395 1.00 94.62 74 GLN A CA 1
ATOM 543 C C . GLN A 1 74 ? 8.234 1.022 2.247 1.00 94.62 74 GLN A C 1
ATOM 545 O O . GLN A 1 74 ? 8.040 0.289 3.227 1.00 94.62 74 GLN A O 1
ATOM 550 N N . GLY A 1 75 ? 8.103 0.581 1.006 1.00 93.62 75 GLY A N 1
ATOM 551 C CA . GLY A 1 75 ? 7.795 -0.804 0.723 1.00 93.62 75 GLY A CA 1
ATOM 552 C C . GLY A 1 75 ? 7.850 -1.156 -0.744 1.00 93.62 75 GLY A C 1
ATOM 553 O O . GLY A 1 75 ? 8.191 -0.349 -1.604 1.00 93.62 75 GLY A O 1
ATOM 554 N N . THR A 1 76 ? 7.494 -2.402 -1.008 1.00 93.75 76 THR A N 1
ATOM 555 C CA . THR A 1 76 ? 7.451 -2.954 -2.355 1.00 93.75 76 THR A CA 1
ATOM 556 C C . THR A 1 76 ? 6.077 -3.545 -2.600 1.00 93.75 76 THR A C 1
ATOM 558 O O . THR A 1 76 ? 5.520 -4.229 -1.735 1.00 93.75 76 THR A O 1
ATOM 561 N N . THR A 1 77 ? 5.552 -3.303 -3.791 1.00 91.94 77 THR A N 1
ATOM 562 C CA . THR A 1 77 ? 4.307 -3.879 -4.279 1.00 91.94 77 THR A CA 1
ATOM 563 C C . THR A 1 77 ? 4.611 -4.721 -5.502 1.00 91.94 77 THR A C 1
ATOM 565 O O . THR A 1 77 ? 5.252 -4.254 -6.436 1.00 91.94 77 THR A O 1
ATOM 568 N N . ILE A 1 78 ? 4.143 -5.965 -5.497 1.00 91.06 78 ILE A N 1
ATOM 569 C CA . ILE A 1 78 ? 4.090 -6.800 -6.695 1.00 91.06 78 ILE A CA 1
ATOM 570 C C . ILE A 1 78 ? 2.639 -6.886 -7.151 1.00 91.06 78 ILE A C 1
ATOM 572 O O . ILE A 1 78 ? 1.745 -7.094 -6.324 1.00 91.06 78 ILE A O 1
ATOM 576 N N . SER A 1 79 ? 2.394 -6.716 -8.444 1.00 90.00 79 SER A N 1
ATOM 577 C CA . SER A 1 79 ? 1.057 -6.756 -9.026 1.00 90.00 79 SER A CA 1
ATOM 578 C C . SER A 1 79 ? 1.010 -7.691 -10.223 1.00 90.00 79 SER A C 1
ATOM 580 O O . SER A 1 79 ? 1.960 -7.818 -10.987 1.00 90.00 79 SER A O 1
ATOM 582 N N . THR A 1 80 ? -0.117 -8.371 -10.371 1.00 88.88 80 THR A N 1
ATOM 583 C CA . THR A 1 80 ? -0.480 -9.085 -11.591 1.00 88.88 80 THR A CA 1
ATOM 584 C C . THR A 1 80 ? -1.743 -8.446 -12.131 1.00 88.88 80 THR A C 1
ATOM 586 O O . THR A 1 80 ? -2.714 -8.291 -11.379 1.00 88.88 80 THR A O 1
ATOM 589 N N . SER A 1 81 ? -1.736 -8.094 -13.406 1.00 84.75 81 SER A N 1
ATOM 590 C CA . SER A 1 81 ? -2.797 -7.312 -14.028 1.00 84.75 81 SER A CA 1
ATOM 591 C C . SER A 1 81 ? -3.287 -7.980 -15.301 1.00 84.75 81 SER A C 1
ATOM 593 O O . SER A 1 81 ? -2.539 -8.667 -15.994 1.00 84.75 81 SER A O 1
ATOM 595 N N . PHE A 1 82 ? -4.555 -7.738 -15.608 1.00 79.44 82 PHE A N 1
ATOM 596 C CA . PHE A 1 82 ? -5.104 -7.935 -16.941 1.00 79.44 82 PHE A CA 1
ATOM 597 C C . PHE A 1 82 ? -5.624 -6.588 -17.422 1.00 79.44 82 PHE A C 1
ATOM 599 O O . PHE A 1 82 ? -6.324 -5.883 -16.688 1.00 79.44 82 PHE A O 1
ATOM 606 N N . GLY A 1 83 ? -5.263 -6.207 -18.638 1.00 73.38 83 GLY A N 1
ATOM 607 C CA . GLY A 1 83 ? -5.608 -4.902 -19.169 1.00 73.38 83 GLY A CA 1
ATOM 608 C C . GLY A 1 83 ? -5.075 -4.703 -20.572 1.00 73.38 83 GLY A C 1
ATOM 609 O O . GLY A 1 83 ? -4.441 -5.584 -21.148 1.00 73.38 83 GLY A O 1
ATOM 610 N N . VAL A 1 84 ? -5.360 -3.527 -21.117 1.00 66.25 84 VAL A N 1
ATOM 611 C CA . VAL A 1 84 ? -4.788 -3.098 -22.388 1.00 66.25 84 VAL A CA 1
ATOM 612 C C . VAL A 1 84 ? -3.632 -2.170 -22.055 1.00 66.25 84 VAL A C 1
ATOM 614 O O . VAL A 1 84 ? -3.844 -1.020 -21.664 1.00 66.25 84 VAL A O 1
ATOM 617 N N . SER A 1 85 ? -2.412 -2.687 -22.187 1.00 68.88 85 SER A N 1
ATOM 618 C CA . SER A 1 85 ? -1.212 -1.860 -22.230 1.00 68.88 85 SER A CA 1
ATOM 619 C C . SER A 1 85 ? -0.821 -1.607 -23.681 1.00 68.88 85 SER A C 1
ATOM 621 O O . SER A 1 85 ? -0.831 -2.502 -24.524 1.00 68.88 85 SER A O 1
ATOM 623 N N . CYS A 1 86 ? -0.468 -0.365 -23.976 1.00 61.19 86 CYS A N 1
ATOM 624 C CA . CYS A 1 86 ? 0.083 0.040 -25.265 1.00 61.19 86 CYS A CA 1
ATOM 625 C C . CYS A 1 86 ? 1.596 -0.214 -25.366 1.00 61.19 86 CYS A C 1
ATOM 627 O O . CYS A 1 86 ? 2.147 -0.132 -26.463 1.00 61.19 86 CYS A O 1
ATOM 629 N N . ILE A 1 87 ? 2.269 -0.517 -24.248 1.00 71.81 87 ILE A N 1
ATOM 630 C CA . ILE A 1 87 ? 3.716 -0.732 -24.190 1.00 71.81 87 ILE A CA 1
ATOM 631 C C . ILE A 1 87 ? 3.995 -2.088 -23.518 1.00 71.81 87 ILE A C 1
ATOM 633 O O . ILE A 1 87 ? 3.598 -2.284 -22.367 1.00 71.81 87 ILE A O 1
ATOM 637 N N . PRO A 1 88 ? 4.693 -3.022 -24.195 1.00 76.12 88 PRO A N 1
ATOM 638 C CA . PRO A 1 88 ? 5.004 -4.344 -23.641 1.00 76.12 88 PRO A CA 1
ATOM 639 C C . PRO A 1 88 ? 5.915 -4.328 -22.410 1.00 76.12 88 PRO A C 1
ATOM 641 O O . PRO A 1 88 ? 5.939 -5.290 -21.654 1.00 76.12 88 PRO A O 1
ATOM 644 N N . ALA A 1 89 ? 6.709 -3.277 -22.218 1.00 83.25 89 ALA A N 1
ATOM 645 C CA . ALA A 1 89 ? 7.558 -3.107 -21.046 1.00 83.25 89 ALA A CA 1
ATOM 646 C C . ALA A 1 89 ? 7.681 -1.622 -20.709 1.00 83.25 89 ALA A C 1
ATOM 648 O O . ALA A 1 89 ? 8.014 -0.812 -21.572 1.00 83.25 89 ALA A O 1
ATOM 649 N N . GLU A 1 90 ? 7.428 -1.269 -19.456 1.00 82.25 90 GLU A N 1
ATOM 650 C CA . GLU A 1 90 ? 7.340 0.112 -19.006 1.00 82.25 90 GLU A CA 1
ATOM 651 C C . GLU A 1 90 ? 8.089 0.327 -17.688 1.00 82.25 90 GLU A C 1
ATOM 653 O O . GLU A 1 90 ? 8.105 -0.549 -16.828 1.00 82.25 90 GLU A O 1
ATOM 658 N N . ILE A 1 91 ? 8.681 1.516 -17.533 1.00 84.94 91 ILE A N 1
ATOM 659 C CA . ILE A 1 91 ? 9.232 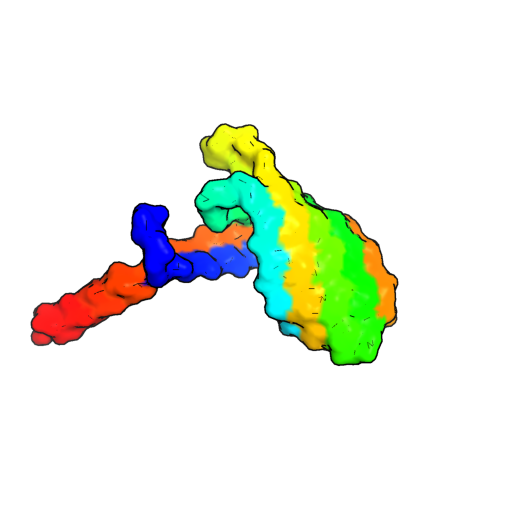2.033 -16.275 1.00 84.94 91 ILE A CA 1
ATOM 660 C C . ILE A 1 91 ? 8.618 3.418 -16.018 1.00 84.94 91 ILE A C 1
ATOM 662 O O . ILE A 1 91 ? 8.559 4.240 -16.933 1.00 84.94 91 ILE A O 1
ATOM 666 N N . HIS A 1 92 ? 8.190 3.686 -14.780 1.00 83.81 92 HIS A N 1
ATOM 667 C CA . HIS A 1 92 ? 7.663 4.978 -14.310 1.00 83.81 92 HIS A CA 1
ATOM 668 C C . HIS A 1 92 ? 8.253 5.438 -12.998 1.00 83.81 92 HIS A C 1
ATOM 670 O O . HIS A 1 92 ? 8.570 4.618 -12.143 1.00 83.81 92 HIS A O 1
ATOM 676 N N . GLY A 1 93 ? 8.152 6.753 -12.779 1.00 86.56 93 GLY A N 1
ATOM 677 C CA . GLY A 1 93 ? 7.793 7.294 -11.469 1.00 86.56 93 GLY A CA 1
ATOM 678 C C . GLY A 1 93 ? 6.354 7.830 -11.450 1.00 86.56 93 GLY A C 1
ATOM 679 O O . GLY A 1 93 ? 5.885 8.380 -12.448 1.00 86.56 93 GLY A O 1
ATOM 680 N N . GLU A 1 94 ? 5.674 7.704 -10.312 1.00 87.44 94 GLU A N 1
ATOM 681 C CA . GLU A 1 94 ? 4.351 8.288 -10.064 1.00 87.44 94 GLU A CA 1
ATOM 682 C C . GLU A 1 94 ? 4.331 9.020 -8.722 1.00 87.44 94 GLU A C 1
ATOM 684 O O . GLU A 1 94 ? 5.016 8.635 -7.769 1.00 87.44 94 GLU A O 1
ATOM 689 N N . ILE A 1 95 ? 3.508 10.064 -8.641 1.00 89.25 95 ILE A N 1
ATOM 690 C CA . ILE A 1 95 ? 3.152 10.705 -7.375 1.00 89.25 95 ILE A CA 1
ATOM 691 C C . ILE A 1 95 ? 1.663 10.477 -7.153 1.00 89.25 95 ILE A C 1
ATOM 693 O O . ILE A 1 95 ? 0.843 10.767 -8.023 1.00 89.25 95 ILE A O 1
ATOM 697 N N . GLY A 1 96 ? 1.326 9.950 -5.983 1.00 89.69 96 GLY A N 1
ATOM 698 C CA . GLY A 1 96 ? -0.024 9.544 -5.628 1.00 89.69 96 GLY A CA 1
ATOM 699 C C . GLY A 1 96 ? -0.521 10.207 -4.365 1.00 89.69 96 GLY A C 1
ATOM 700 O O . GLY A 1 96 ? 0.256 10.447 -3.445 1.00 89.69 96 GLY A O 1
ATOM 701 N N . TYR A 1 97 ? -1.822 10.454 -4.287 1.00 89.94 97 TYR A N 1
ATOM 702 C CA . TYR A 1 97 ? -2.490 10.795 -3.038 1.00 89.94 97 TYR A CA 1
ATOM 703 C C . TYR A 1 97 ? -3.524 9.729 -2.695 1.00 89.94 97 TYR A C 1
ATOM 705 O O . TYR A 1 97 ? -4.374 9.404 -3.525 1.00 89.94 97 TYR A O 1
ATOM 713 N N . SER A 1 98 ? -3.467 9.211 -1.468 1.00 90.50 98 SER A N 1
ATOM 714 C CA . SER A 1 98 ? -4.324 8.120 -1.005 1.00 90.50 98 SER A CA 1
ATOM 715 C C . SER A 1 98 ? -5.214 8.536 0.162 1.00 90.50 98 SER A C 1
ATOM 717 O O . SER A 1 98 ? -4.758 9.107 1.155 1.00 90.50 98 SER A O 1
ATOM 719 N N . LEU A 1 99 ? -6.491 8.177 0.076 1.00 90.06 99 LEU A N 1
ATOM 720 C CA . LEU A 1 99 ? -7.429 8.175 1.190 1.00 90.06 99 LEU A CA 1
ATOM 721 C C . LEU A 1 99 ? -7.563 6.751 1.717 1.00 90.06 99 LEU A C 1
ATOM 723 O O . LEU A 1 99 ? -7.763 5.816 0.946 1.00 90.06 99 LEU A O 1
ATOM 727 N N . VAL A 1 100 ? -7.476 6.596 3.037 1.00 89.31 100 VAL A N 1
ATOM 728 C CA . VAL A 1 100 ? -7.596 5.298 3.704 1.00 89.31 100 VAL A CA 1
ATOM 729 C C . VAL A 1 100 ? -8.805 5.330 4.620 1.00 89.31 100 VAL A C 1
ATOM 731 O O . VAL A 1 100 ? -8.881 6.152 5.537 1.00 89.31 100 VAL A O 1
ATOM 734 N N . TYR A 1 101 ? -9.728 4.410 4.381 1.00 87.56 101 TYR A N 1
ATOM 735 C CA . TYR A 1 101 ? -10.828 4.106 5.278 1.00 87.56 101 TYR A CA 1
ATOM 736 C C . TYR A 1 101 ? -10.669 2.674 5.766 1.00 87.56 101 TYR A C 1
ATOM 738 O O . TYR A 1 101 ? -10.345 1.781 4.988 1.00 87.56 101 TYR A O 1
ATOM 746 N N . GLY A 1 102 ? -10.880 2.438 7.053 1.00 87.31 102 GLY A N 1
ATOM 747 C CA . GLY A 1 102 ? -10.830 1.088 7.589 1.00 87.31 102 GLY A CA 1
ATOM 748 C C . GLY A 1 102 ? -11.955 0.864 8.575 1.00 87.31 102 GLY A C 1
ATOM 749 O O . GLY A 1 102 ? -12.213 1.731 9.407 1.00 87.31 102 GLY A O 1
ATOM 750 N N . PHE A 1 103 ? -12.545 -0.324 8.506 1.00 84.56 103 PHE A N 1
ATOM 751 C CA . PHE A 1 103 ? -13.554 -0.837 9.430 1.00 84.56 103 PHE A CA 1
ATOM 752 C C . PHE A 1 103 ? -13.238 -2.292 9.827 1.00 84.56 103 PHE A C 1
ATOM 754 O O . PHE A 1 103 ? -12.419 -2.962 9.189 1.00 84.56 103 PHE A O 1
ATOM 761 N N . ASN A 1 104 ? -13.835 -2.776 10.916 1.00 87.81 104 ASN A N 1
ATOM 762 C CA . ASN A 1 104 ? -13.752 -4.182 11.312 1.00 87.81 104 ASN A CA 1
ATOM 763 C C . ASN A 1 104 ? -15.097 -4.846 11.020 1.00 87.81 104 ASN A C 1
ATOM 765 O O . ASN A 1 104 ? -16.122 -4.407 11.528 1.00 87.81 104 ASN A O 1
ATOM 769 N N . ILE A 1 105 ? -15.099 -5.903 10.208 1.00 83.94 105 ILE A N 1
ATOM 770 C CA . ILE A 1 105 ? -16.347 -6.527 9.754 1.00 83.94 105 ILE A CA 1
ATOM 771 C C . ILE A 1 105 ? -17.192 -7.087 10.906 1.00 83.94 105 ILE A C 1
ATOM 773 O O . ILE A 1 105 ? -18.413 -7.083 10.815 1.00 83.94 105 ILE A O 1
ATOM 777 N N . TYR A 1 106 ? -16.573 -7.545 11.997 1.00 86.75 106 TYR A N 1
ATOM 778 C CA . TYR A 1 106 ? -17.307 -8.102 13.132 1.00 86.75 106 TYR A CA 1
ATOM 779 C C . TYR A 1 106 ? -17.983 -7.015 13.963 1.00 86.75 106 TYR A C 1
ATOM 781 O O . TYR A 1 106 ? -19.113 -7.211 14.406 1.00 86.75 106 TYR A O 1
ATOM 789 N N . ASP A 1 107 ? -17.324 -5.868 14.130 1.00 85.81 107 ASP A N 1
ATOM 790 C CA . ASP A 1 107 ? -17.913 -4.709 14.805 1.00 85.81 107 ASP A CA 1
ATOM 791 C C . ASP A 1 107 ? -19.142 -4.208 14.025 1.00 85.81 107 ASP A C 1
ATOM 793 O O . ASP A 1 107 ? -20.210 -4.018 14.608 1.00 85.81 107 ASP A O 1
ATOM 797 N N . GLU A 1 108 ? -19.029 -4.107 12.695 1.00 84.38 108 GLU A N 1
ATOM 798 C CA . GLU A 1 108 ? -20.139 -3.706 11.817 1.00 84.38 108 GLU A CA 1
ATOM 799 C C . GLU A 1 108 ? -21.291 -4.725 11.827 1.00 84.38 108 GLU A C 1
ATOM 801 O O . GLU A 1 108 ? -22.463 -4.356 11.909 1.00 84.38 108 GLU A O 1
ATOM 806 N N . MET A 1 109 ? -20.984 -6.027 11.789 1.00 86.19 109 MET A N 1
ATOM 807 C CA . MET A 1 109 ? -22.006 -7.078 11.856 1.00 86.19 109 MET A CA 1
ATOM 808 C C . MET A 1 109 ? -22.758 -7.072 13.189 1.00 86.19 109 MET A C 1
ATOM 810 O O . MET A 1 109 ? -23.977 -7.239 13.193 1.00 86.19 109 MET A O 1
ATOM 814 N N . ASN A 1 110 ? -22.061 -6.862 14.309 1.00 87.06 110 ASN A N 1
ATOM 815 C CA . ASN A 1 110 ? -22.693 -6.758 15.625 1.00 87.06 110 ASN A CA 1
ATOM 816 C C . ASN A 1 110 ? -23.599 -5.528 15.720 1.00 87.06 110 ASN A C 1
ATOM 818 O O . ASN A 1 110 ? -24.692 -5.619 16.274 1.00 87.06 110 ASN A O 1
ATOM 822 N N . TYR A 1 111 ? -23.173 -4.394 15.159 1.00 85.62 111 TYR A N 1
ATOM 823 C CA . TYR A 1 111 ? -23.996 -3.189 15.105 1.00 85.62 111 TYR A CA 1
ATOM 824 C C . TYR A 1 111 ? -25.302 -3.427 14.334 1.00 85.62 111 TYR A C 1
ATOM 826 O O . TYR A 1 111 ? -26.380 -3.138 14.851 1.00 85.62 111 TYR A O 1
ATOM 834 N N . ILE A 1 112 ? -25.219 -4.024 13.140 1.00 86.69 112 ILE A N 1
ATOM 835 C CA . ILE A 1 112 ? -26.401 -4.353 12.329 1.00 86.69 112 ILE A CA 1
ATOM 836 C C . ILE A 1 112 ? -27.304 -5.355 13.054 1.00 86.69 112 ILE A C 1
ATOM 838 O O . ILE A 1 112 ? -28.520 -5.181 13.067 1.00 86.69 112 ILE A O 1
ATOM 842 N N . TYR A 1 113 ? -26.726 -6.390 13.669 1.00 86.62 113 TYR A N 1
ATOM 843 C CA . TYR A 1 113 ? -27.486 -7.377 14.434 1.00 86.62 113 TYR A CA 1
ATOM 844 C C . TYR A 1 113 ? -28.264 -6.723 15.581 1.00 86.62 113 TYR A C 1
ATOM 846 O O . TYR A 1 113 ? -29.470 -6.929 15.685 1.00 86.62 113 TYR A O 1
ATOM 854 N N . ASN A 1 114 ? -27.610 -5.889 16.394 1.00 86.94 114 ASN A N 1
ATOM 855 C CA . ASN A 1 114 ? -28.275 -5.184 17.490 1.00 86.94 114 ASN A CA 1
ATOM 856 C C . ASN A 1 114 ? -29.376 -4.255 16.967 1.00 86.94 114 ASN A C 1
ATOM 858 O O . ASN A 1 114 ? -30.479 -4.272 17.494 1.00 86.94 114 ASN A O 1
ATOM 862 N N . MET A 1 115 ? -29.123 -3.525 15.878 1.00 85.00 115 MET A N 1
ATOM 863 C CA . MET A 1 115 ? -30.121 -2.654 15.253 1.00 85.00 115 MET A CA 1
ATOM 864 C C . MET A 1 115 ? -31.368 -3.417 14.771 1.00 85.00 115 MET A C 1
ATOM 866 O O . MET A 1 115 ? -32.469 -2.885 14.856 1.00 85.00 115 MET A O 1
ATOM 870 N N . ILE A 1 116 ? -31.215 -4.649 14.268 1.00 85.69 116 ILE A N 1
ATOM 871 C CA . ILE A 1 116 ? -32.345 -5.502 13.857 1.00 85.69 116 ILE A CA 1
ATOM 872 C C . ILE A 1 116 ? -33.087 -6.071 15.072 1.00 85.69 116 ILE A C 1
ATOM 874 O O . ILE A 1 116 ? -34.303 -6.201 15.028 1.00 85.69 116 ILE A O 1
ATOM 878 N N . MET A 1 117 ? -32.365 -6.442 16.131 1.00 83.06 117 MET A N 1
ATOM 879 C CA . MET A 1 117 ? -32.940 -7.097 17.313 1.00 83.06 117 MET A CA 1
ATOM 880 C C . MET A 1 117 ? -33.549 -6.119 18.330 1.00 83.06 117 MET A C 1
ATOM 882 O O . MET A 1 117 ? -34.334 -6.543 19.175 1.00 83.06 117 MET A O 1
ATOM 886 N N . GLU A 1 118 ? -33.170 -4.839 18.280 1.00 77.38 118 GLU A N 1
ATOM 887 C CA . GLU A 1 118 ? -33.741 -3.750 19.090 1.00 77.38 118 GLU A CA 1
ATOM 888 C C . GLU A 1 118 ? -34.952 -3.063 18.421 1.00 77.38 118 GLU A C 1
ATOM 890 O O . GLU A 1 118 ? -35.531 -2.149 19.015 1.00 77.38 118 GLU A O 1
ATOM 895 N N . TRP A 1 119 ? -35.342 -3.494 17.214 1.00 56.56 119 TRP A N 1
ATOM 896 C CA . TRP A 1 119 ? -36.563 -3.075 16.512 1.00 56.56 119 TRP A CA 1
ATOM 897 C C . TRP A 1 119 ? -37.702 -4.075 16.738 1.00 56.56 119 TRP A C 1
ATOM 899 O O . TRP A 1 119 ? -38.847 -3.616 16.960 1.00 56.56 119 T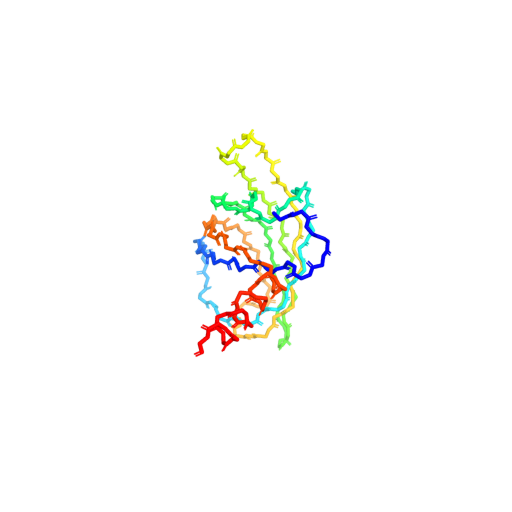RP A O 1
#

Foldseek 3Di:
DPDPPQKDKDKDKDKDWPDDDWDKDKDKDKDKPDPDPQQLAFKKKKKWKWADDQKIKIKIKIWGARPVPRDIMIIMMIMIIGIDDPDRIDITMMMMHMDMDMDGVVVVVVVVVCVVVVD

pLDDT: mean 83.34, std 9.05, range [52.69, 94.62]

Secondary structure (DSSP, 8-state):
---SSSEEEEEEEEEEESS---EEEEEEEEEES-SSGGGG-EEEEEEEEEEESSSEEEEEEEEEE-TTT--EEEEEEEEEEEEE-SSSEEEEEEEEEEEEEEEEHHHHHHHHHHHHHT-

S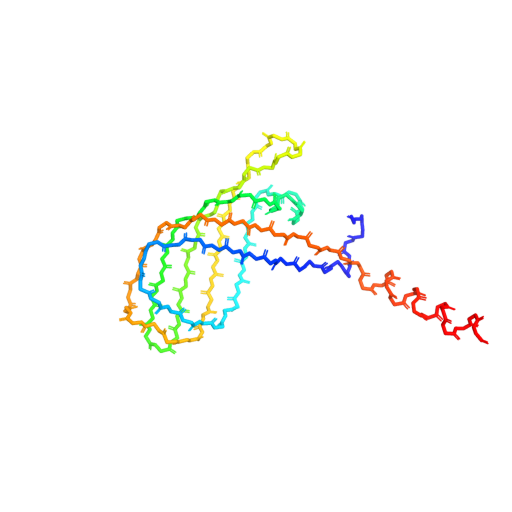equence (119 aa):
MRDRKGNVGIIVSANTRGGTLSASLSKYKSKTNAPTIYHQKGTSAQIGGSIDIGASLGLEYVVFPDTTTNDVYQGTTISTSFGVSCIPAEIHGEIGYSLVYGFNIYDEMNYIYNMIMEW